Protein AF-A0A2G0Y6Q6-F1 (afdb_monomer_lite)

pLDDT: mean 84.58, std 14.94, range [37.41, 96.31]

Radius of gyration: 18.2 Å; chains: 1; bounding box: 34×41×65 Å

Sequence (118 aa):
MLNQQGYHRIAPVACFNELLAMVESAVEPFDLLVINRALAAGTTLNLDDFFRHCPVIRHTLVYETPPIDEQVLIVTPGSKVIKNLSRPPDRQAIKTLMQMIDPQKGKPARRPLLLGMR

Structure (mmCIF, N/CA/C/O backbone):
data_AF-A0A2G0Y6Q6-F1
#
_entry.id   AF-A0A2G0Y6Q6-F1
#
loop_
_atom_site.group_PDB
_atom_site.id
_atom_site.type_symbol
_atom_site.label_atom_id
_atom_site.label_alt_id
_atom_site.label_comp_id
_atom_site.label_asym_id
_atom_site.label_entity_id
_atom_site.label_seq_id
_atom_site.pdbx_PDB_ins_code
_atom_site.Cartn_x
_atom_site.Cartn_y
_atom_site.Cartn_z
_atom_site.occupancy
_atom_site.B_iso_or_equiv
_atom_site.auth_seq_id
_atom_site.auth_comp_id
_atom_site.auth_asym_id
_atom_site.auth_atom_id
_atom_site.pdbx_PDB_model_num
ATOM 1 N N . MET A 1 1 ? 2.252 -10.526 7.378 1.00 88.31 1 MET A N 1
ATOM 2 C CA . MET A 1 1 ? 2.916 -9.280 7.824 1.00 88.31 1 MET A CA 1
ATOM 3 C C . MET A 1 1 ? 1.914 -8.191 8.204 1.00 88.31 1 MET A C 1
ATOM 5 O O . MET A 1 1 ? 1.904 -7.813 9.365 1.00 88.31 1 MET A O 1
ATOM 9 N N . LEU A 1 2 ? 1.050 -7.733 7.288 1.00 91.56 2 LEU A N 1
ATOM 10 C CA . LEU A 1 2 ? 0.059 -6.670 7.546 1.00 91.56 2 LEU A CA 1
ATOM 11 C C . LEU A 1 2 ? -0.888 -6.974 8.727 1.00 91.56 2 LEU A C 1
ATOM 13 O O . LEU A 1 2 ? -0.980 -6.163 9.642 1.00 91.56 2 LEU A O 1
ATOM 17 N N . ASN A 1 3 ? -1.469 -8.181 8.794 1.00 92.12 3 ASN A N 1
ATOM 18 C CA . ASN A 1 3 ? -2.319 -8.598 9.927 1.00 92.12 3 ASN A CA 1
ATOM 19 C C . ASN A 1 3 ? -1.618 -8.507 11.2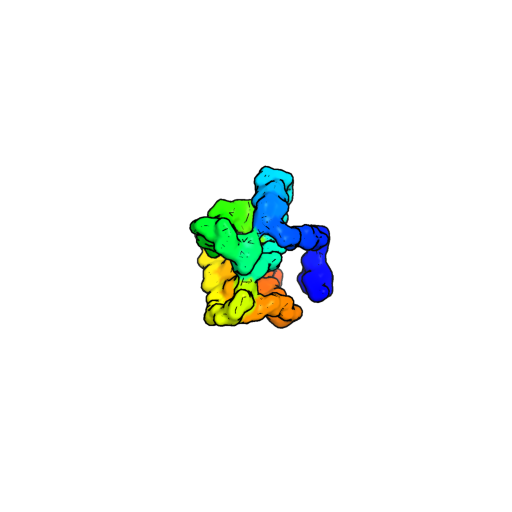91 1.00 92.12 3 ASN A C 1
ATOM 21 O O . ASN A 1 3 ? -2.232 -8.169 12.294 1.00 92.12 3 ASN A O 1
ATOM 25 N N . GLN A 1 4 ? -0.309 -8.773 11.342 1.00 90.06 4 GLN A N 1
ATOM 26 C CA . GLN A 1 4 ? 0.474 -8.682 12.582 1.00 90.06 4 GLN A CA 1
ATOM 27 C C . GLN A 1 4 ? 0.753 -7.230 12.995 1.00 90.06 4 GLN A C 1
ATOM 29 O O . GLN A 1 4 ? 1.310 -6.999 14.066 1.00 90.06 4 GLN A O 1
ATOM 34 N N . GLN A 1 5 ? 0.469 -6.269 12.113 1.00 89.06 5 GLN A N 1
ATOM 35 C CA . GLN A 1 5 ? 0.540 -4.835 12.370 1.00 89.06 5 GLN A CA 1
ATOM 36 C C . GLN A 1 5 ? -0.865 -4.228 12.573 1.00 89.06 5 GLN A C 1
ATOM 38 O O . GLN A 1 5 ? -0.994 -3.017 12.621 1.00 89.06 5 GLN A O 1
ATOM 43 N N . GLY A 1 6 ? -1.916 -5.048 12.715 1.00 89.44 6 GLY A N 1
ATOM 44 C CA . GLY A 1 6 ? -3.272 -4.577 13.030 1.00 89.44 6 GLY A CA 1
ATOM 45 C C . GLY A 1 6 ? -4.132 -4.187 11.825 1.00 89.44 6 GLY A C 1
ATOM 46 O O . GLY A 1 6 ? -5.233 -3.682 12.013 1.00 89.44 6 GLY A O 1
ATOM 47 N N . TYR A 1 7 ? -3.672 -4.435 10.594 1.00 91.25 7 TYR A N 1
ATOM 48 C CA . TYR A 1 7 ? -4.513 -4.283 9.404 1.00 91.25 7 TYR A CA 1
ATOM 49 C C . TYR A 1 7 ? -5.411 -5.508 9.213 1.00 91.25 7 TYR A C 1
ATOM 51 O O . TYR A 1 7 ? -4.954 -6.646 9.315 1.00 91.25 7 TYR A O 1
ATOM 59 N N . HIS A 1 8 ? -6.682 -5.281 8.893 1.00 92.75 8 HIS A N 1
ATOM 60 C CA . HIS A 1 8 ? -7.686 -6.323 8.673 1.00 92.75 8 HIS A CA 1
ATOM 61 C C . HIS A 1 8 ? -8.450 -6.058 7.368 1.00 92.75 8 HIS A C 1
ATOM 63 O O . HIS A 1 8 ? -8.329 -4.980 6.796 1.00 92.75 8 HIS A O 1
ATOM 69 N N . ARG A 1 9 ? -9.235 -7.040 6.892 1.00 92.75 9 ARG A N 1
ATOM 70 C CA . ARG A 1 9 ? -10.000 -6.958 5.624 1.00 92.75 9 ARG A CA 1
ATOM 71 C C . ARG A 1 9 ? -9.100 -6.662 4.411 1.00 92.75 9 ARG A C 1
ATOM 73 O O . ARG A 1 9 ? -9.404 -5.819 3.578 1.00 92.75 9 ARG A O 1
ATOM 80 N N . ILE A 1 10 ? -7.967 -7.361 4.334 1.00 94.25 10 ILE A N 1
ATOM 81 C CA . ILE A 1 10 ? -6.990 -7.190 3.255 1.00 94.25 10 ILE A CA 1
ATOM 82 C C . ILE A 1 10 ? -7.496 -7.882 1.992 1.00 94.25 10 ILE A C 1
ATOM 84 O O . ILE A 1 10 ? -7.691 -9.098 1.996 1.00 94.25 10 ILE A O 1
ATOM 88 N N . ALA A 1 11 ? -7.644 -7.114 0.916 1.00 94.38 11 ALA A N 1
ATOM 89 C CA . ALA A 1 11 ? -7.961 -7.617 -0.412 1.00 94.38 11 ALA A CA 1
ATOM 90 C C . ALA A 1 11 ? -6.714 -7.527 -1.312 1.00 94.38 11 ALA A C 1
ATOM 92 O O . ALA A 1 11 ? -6.144 -6.439 -1.438 1.00 94.38 11 ALA A O 1
ATOM 93 N N . PRO A 1 12 ? -6.245 -8.639 -1.905 1.00 94.88 12 PRO A N 1
ATOM 94 C CA . PRO A 1 12 ? -5.237 -8.578 -2.956 1.00 94.88 12 PRO A CA 1
ATOM 95 C C . PRO A 1 12 ? -5.854 -8.000 -4.234 1.00 94.88 12 PRO A C 1
ATOM 97 O O . PRO A 1 12 ? -7.016 -8.259 -4.525 1.00 94.88 12 PRO A O 1
ATOM 100 N N . VAL A 1 13 ? -5.057 -7.249 -4.995 1.00 94.69 13 VAL A N 1
ATOM 101 C CA . VAL A 1 13 ? -5.460 -6.644 -6.271 1.00 94.69 13 VAL A CA 1
ATOM 102 C C . VAL A 1 13 ? -4.400 -6.982 -7.312 1.00 94.69 13 VAL A C 1
ATOM 104 O O . VAL A 1 13 ? -3.210 -6.761 -7.070 1.00 94.69 13 VAL A O 1
ATOM 107 N N . ALA A 1 14 ? -4.811 -7.551 -8.444 1.00 91.88 14 ALA A N 1
ATOM 108 C CA . ALA A 1 14 ? -3.895 -8.086 -9.451 1.00 91.88 14 ALA A CA 1
ATOM 109 C C . ALA A 1 14 ? -3.560 -7.082 -10.562 1.00 91.88 14 ALA A C 1
ATOM 111 O O . ALA A 1 14 ? -2.503 -7.189 -11.186 1.00 91.88 14 ALA A O 1
ATOM 112 N N . CYS A 1 15 ? -4.437 -6.110 -10.825 1.00 92.38 15 CYS A N 1
ATOM 113 C CA . CYS A 1 15 ? -4.237 -5.130 -11.890 1.00 92.38 15 CYS A CA 1
ATOM 114 C C . CYS A 1 15 ? -4.789 -3.746 -11.535 1.00 92.38 15 CYS A C 1
ATOM 116 O O . CYS A 1 15 ? -5.590 -3.575 -10.616 1.00 92.38 15 CYS A O 1
ATOM 118 N N . PHE A 1 16 ? -4.358 -2.732 -12.287 1.00 92.94 16 PHE A N 1
ATOM 119 C CA . PHE A 1 16 ? -4.768 -1.356 -12.026 1.00 92.94 16 PHE A CA 1
ATOM 120 C C . PHE A 1 16 ? -6.267 -1.123 -12.268 1.00 92.94 16 PHE A C 1
ATOM 122 O O . PHE A 1 16 ? -6.900 -0.413 -11.497 1.00 92.94 16 PHE A O 1
ATOM 129 N N . ASN A 1 17 ? -6.869 -1.775 -13.268 1.00 93.81 17 ASN A N 1
ATOM 130 C CA . ASN A 1 17 ? -8.314 -1.683 -13.512 1.00 93.81 17 ASN A CA 1
ATOM 131 C C . ASN A 1 17 ? -9.150 -2.213 -12.339 1.00 93.81 17 ASN A C 1
ATOM 133 O O . ASN A 1 17 ? -10.179 -1.629 -12.014 1.00 93.81 17 ASN A O 1
ATOM 137 N N . GLU A 1 18 ? -8.708 -3.291 -11.691 1.00 95.19 18 GLU A N 1
ATOM 138 C CA . GLU A 1 18 ? -9.375 -3.827 -10.501 1.00 95.19 18 GLU A CA 1
ATOM 139 C C . GLU A 1 18 ? -9.288 -2.833 -9.333 1.00 95.19 18 GLU A C 1
ATOM 141 O O . GLU A 1 18 ? -10.293 -2.574 -8.673 1.00 95.19 18 GLU A O 1
ATOM 146 N N . LEU A 1 19 ? -8.129 -2.190 -9.138 1.00 94.81 19 LEU A N 1
ATOM 147 C CA . LEU A 1 19 ? -7.982 -1.113 -8.154 1.00 94.81 19 LEU A CA 1
ATOM 148 C C . LEU A 1 19 ? -8.952 0.044 -8.430 1.00 94.81 19 LEU A C 1
ATOM 150 O O . LEU A 1 19 ? -9.592 0.531 -7.499 1.00 94.81 19 LEU A O 1
ATOM 154 N N . LEU A 1 20 ? -9.067 0.479 -9.689 1.00 94.12 20 LEU A N 1
ATOM 155 C CA . LEU A 1 20 ? -9.989 1.551 -10.071 1.00 94.12 20 LEU A CA 1
ATOM 156 C C . LEU A 1 20 ? -11.440 1.172 -9.760 1.00 94.12 20 LEU A C 1
ATOM 158 O O . LEU A 1 20 ? -12.128 1.939 -9.093 1.00 94.12 20 LEU A O 1
ATOM 162 N N . ALA A 1 21 ? -11.868 -0.037 -10.132 1.00 95.06 21 ALA A N 1
ATOM 163 C CA . ALA A 1 21 ? -13.218 -0.517 -9.844 1.00 95.06 21 ALA A CA 1
ATOM 164 C C . ALA A 1 21 ? -13.520 -0.553 -8.331 1.00 95.06 21 ALA A C 1
ATOM 166 O O . ALA A 1 21 ? -14.617 -0.184 -7.902 1.00 95.06 21 ALA A O 1
ATOM 167 N N . MET A 1 22 ? -12.542 -0.954 -7.507 1.00 95.06 22 MET A N 1
ATOM 168 C CA . MET A 1 22 ? -12.669 -0.939 -6.045 1.00 95.06 22 MET A CA 1
ATOM 169 C C . MET A 1 22 ? -12.768 0.478 -5.475 1.00 95.06 22 MET A C 1
ATOM 171 O O . MET A 1 22 ? -13.549 0.704 -4.554 1.00 95.06 22 MET A O 1
ATOM 175 N N . VAL A 1 23 ? -11.989 1.423 -6.007 1.00 93.69 23 VAL A N 1
ATOM 176 C CA . VAL A 1 23 ? -12.015 2.840 -5.609 1.00 93.69 23 VAL A CA 1
ATOM 177 C C . VAL A 1 23 ? -13.350 3.489 -5.974 1.00 93.69 23 VAL A C 1
ATOM 179 O O . VAL A 1 23 ? -13.929 4.188 -5.147 1.00 93.69 23 VAL A O 1
ATOM 182 N N . GLU A 1 24 ? -13.861 3.228 -7.177 1.00 94.06 24 GLU A N 1
ATOM 183 C CA . GLU A 1 24 ? -15.147 3.751 -7.659 1.00 94.06 24 GLU A CA 1
ATOM 184 C C . GLU A 1 24 ? -16.338 3.195 -6.870 1.00 94.06 24 GLU A C 1
ATOM 186 O O . GLU A 1 24 ? -17.322 3.899 -6.649 1.00 94.06 24 GLU A O 1
ATOM 191 N N . SER A 1 25 ? -16.235 1.947 -6.406 1.00 93.44 25 SER A N 1
ATOM 192 C CA . SER A 1 25 ? -17.298 1.259 -5.662 1.00 93.44 25 SER A CA 1
ATOM 193 C C . SER A 1 25 ? -17.135 1.343 -4.136 1.00 93.44 25 SER A C 1
ATOM 195 O O . SER A 1 25 ? -17.856 0.666 -3.399 1.00 93.44 25 SER A O 1
ATOM 197 N N . ALA A 1 26 ? -16.172 2.123 -3.634 1.00 93.12 26 ALA A N 1
ATOM 198 C CA . ALA A 1 26 ? -15.832 2.160 -2.216 1.00 93.12 26 ALA A CA 1
ATOM 199 C C . ALA A 1 26 ? -16.930 2.834 -1.375 1.00 93.12 26 ALA A C 1
ATOM 201 O O . ALA A 1 26 ? -17.204 4.024 -1.515 1.00 93.12 26 ALA A O 1
ATOM 202 N N . VAL A 1 27 ? -17.516 2.079 -0.442 1.00 90.88 27 VAL A N 1
ATOM 203 C CA . VAL A 1 27 ? -18.463 2.610 0.560 1.00 90.88 27 VAL A CA 1
ATOM 204 C C . VAL A 1 27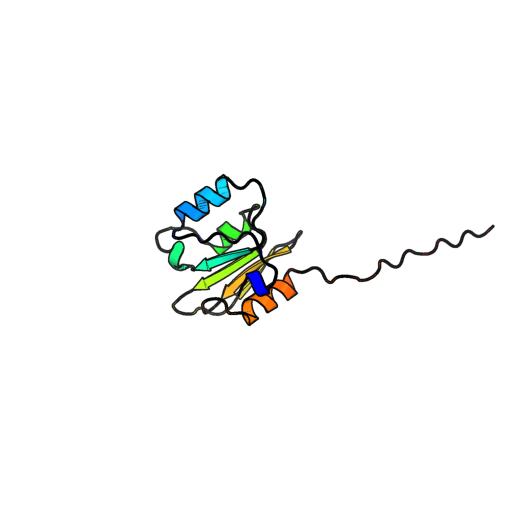 ? -17.729 3.131 1.800 1.00 90.88 27 VAL A C 1
ATOM 206 O O . VAL A 1 27 ? -18.144 4.112 2.413 1.00 90.88 27 VAL A O 1
ATOM 209 N N . GLU A 1 28 ? -16.612 2.495 2.155 1.00 91.62 28 GLU A N 1
ATOM 210 C CA . GLU A 1 28 ? -15.716 2.902 3.238 1.00 91.62 28 GLU A CA 1
ATOM 211 C C . GLU A 1 28 ? -14.317 3.173 2.666 1.00 91.62 28 GLU A C 1
ATOM 213 O O . GLU A 1 28 ? -13.895 2.478 1.738 1.00 91.62 28 GLU A O 1
ATOM 218 N N . PRO A 1 29 ? -13.572 4.157 3.198 1.00 92.38 29 PRO A N 1
ATOM 219 C CA . PRO A 1 29 ? -12.219 4.425 2.738 1.00 92.38 29 PRO A CA 1
ATOM 220 C C . PRO A 1 29 ? -11.255 3.299 3.131 1.00 92.38 29 PRO A C 1
ATOM 222 O O . PRO A 1 29 ? -11.314 2.755 4.233 1.00 92.38 29 PRO A O 1
ATOM 225 N N . PHE A 1 30 ? -10.301 3.017 2.253 1.00 94.44 30 PHE A N 1
ATOM 226 C CA . PHE A 1 30 ? -9.177 2.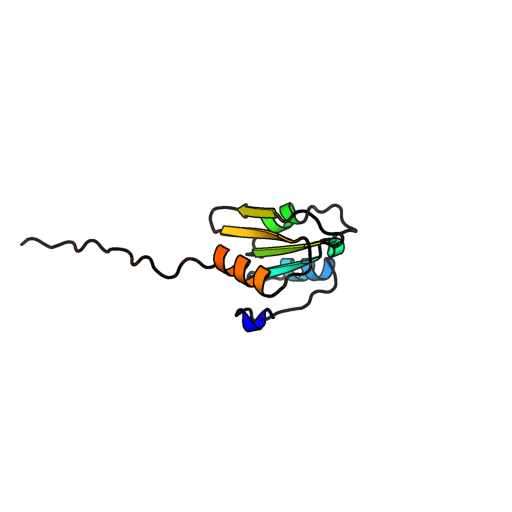131 2.509 1.00 94.44 30 PHE A CA 1
ATOM 227 C C . PHE A 1 30 ? -8.149 2.819 3.410 1.00 94.44 30 PHE A C 1
ATOM 229 O O . PHE A 1 30 ? -7.642 3.899 3.093 1.00 94.44 30 PHE A O 1
ATOM 236 N N . ASP A 1 31 ? -7.793 2.166 4.515 1.00 93.12 31 ASP A N 1
ATOM 237 C CA . ASP A 1 31 ? -6.783 2.678 5.445 1.00 93.12 31 ASP A CA 1
ATOM 238 C C . ASP A 1 31 ? -5.380 2.695 4.837 1.00 93.12 31 ASP A C 1
ATOM 240 O O . ASP A 1 31 ? -4.624 3.648 5.021 1.00 93.12 31 ASP A O 1
ATOM 244 N N . LEU A 1 32 ? -5.027 1.645 4.096 1.00 94.69 32 LEU A N 1
ATOM 245 C CA . LEU A 1 32 ? -3.704 1.489 3.511 1.00 94.69 32 LEU A CA 1
ATOM 246 C C . LEU A 1 32 ? -3.790 0.808 2.148 1.00 94.69 32 LEU A C 1
ATOM 248 O O . LEU A 1 32 ? -4.231 -0.336 2.050 1.00 94.69 32 LEU A O 1
ATOM 252 N N . LEU A 1 33 ? -3.276 1.485 1.124 1.00 96.31 33 LEU A N 1
ATOM 253 C CA . LEU A 1 33 ? -2.939 0.869 -0.153 1.00 96.31 33 LEU A CA 1
ATOM 254 C C . LEU A 1 33 ? -1.440 0.557 -0.203 1.00 96.31 33 LEU A C 1
ATOM 256 O O . LEU A 1 33 ? -0.607 1.421 0.071 1.00 96.31 33 LEU A O 1
ATOM 260 N N . VAL A 1 34 ? -1.095 -0.666 -0.596 1.00 96.19 34 VAL A N 1
ATOM 261 C CA . VAL A 1 34 ? 0.277 -1.071 -0.917 1.00 96.19 34 VAL A CA 1
ATOM 262 C C . VAL A 1 34 ? 0.320 -1.432 -2.393 1.00 96.19 34 VAL A C 1
ATOM 264 O O . VAL A 1 34 ? -0.392 -2.341 -2.811 1.00 96.19 34 VAL A O 1
ATOM 267 N N . ILE A 1 35 ? 1.130 -0.731 -3.183 1.00 95.69 35 ILE A N 1
ATOM 268 C CA . ILE A 1 35 ? 1.110 -0.863 -4.643 1.00 95.69 35 ILE A CA 1
ATOM 269 C C . ILE A 1 35 ? 2.515 -0.837 -5.243 1.00 95.69 35 ILE A C 1
ATOM 271 O O . ILE A 1 35 ? 3.348 -0.012 -4.869 1.00 95.69 35 ILE A O 1
ATOM 275 N N . ASN A 1 36 ? 2.759 -1.728 -6.207 1.00 94.31 36 ASN A N 1
ATOM 276 C CA . ASN A 1 36 ? 3.918 -1.629 -7.087 1.00 94.31 36 ASN A CA 1
ATOM 277 C C . ASN A 1 36 ? 3.652 -0.558 -8.151 1.00 94.31 36 ASN A C 1
ATOM 279 O O . ASN A 1 36 ? 2.652 -0.660 -8.864 1.00 94.31 36 ASN A O 1
ATOM 283 N N . ARG A 1 37 ? 4.550 0.411 -8.331 1.00 92.50 37 ARG A N 1
ATOM 284 C CA . ARG A 1 37 ? 4.438 1.429 -9.386 1.00 92.50 37 ARG A CA 1
ATOM 285 C C . ARG A 1 37 ? 4.293 0.816 -10.784 1.00 92.50 37 ARG A C 1
ATOM 287 O O . ARG A 1 37 ? 3.545 1.348 -11.602 1.00 92.50 37 ARG A O 1
ATOM 294 N N . ALA A 1 38 ? 4.890 -0.355 -11.017 1.00 91.69 38 ALA A N 1
ATOM 295 C CA . ALA A 1 38 ? 4.758 -1.098 -12.268 1.00 91.69 38 ALA A CA 1
ATOM 296 C C . ALA A 1 38 ? 3.305 -1.479 -12.617 1.00 91.69 38 ALA A C 1
ATOM 298 O O . ALA A 1 38 ? 2.996 -1.659 -13.793 1.00 91.69 38 ALA A O 1
ATOM 299 N N . LEU A 1 39 ? 2.394 -1.548 -11.634 1.00 92.00 39 LEU A N 1
ATOM 300 C CA . LEU A 1 39 ? 0.974 -1.834 -11.875 1.00 92.00 39 LEU A CA 1
ATOM 301 C C . LEU A 1 39 ? 0.325 -0.781 -12.792 1.00 92.00 39 LEU A C 1
ATOM 303 O O . LEU A 1 39 ? -0.608 -1.101 -13.520 1.00 92.00 39 LEU A O 1
ATOM 307 N N . ALA A 1 40 ? 0.841 0.454 -12.780 1.00 90.75 40 ALA A N 1
ATOM 308 C CA . ALA A 1 40 ? 0.365 1.565 -13.601 1.00 90.75 40 ALA A CA 1
ATOM 309 C C . ALA A 1 40 ? 1.294 1.900 -14.785 1.00 90.75 40 ALA A C 1
ATOM 311 O O . ALA A 1 40 ? 1.049 2.887 -15.476 1.00 90.75 40 ALA A O 1
ATOM 312 N N . ALA A 1 41 ? 2.330 1.095 -15.063 1.00 86.94 41 ALA A N 1
ATOM 313 C CA . ALA A 1 41 ? 3.336 1.395 -16.093 1.00 86.94 41 ALA A CA 1
ATOM 314 C C . ALA A 1 41 ? 2.767 1.512 -17.522 1.00 86.94 41 ALA A C 1
ATOM 316 O O . ALA A 1 41 ? 3.356 2.179 -18.365 1.00 86.94 41 ALA A O 1
ATOM 317 N N . GLY A 1 42 ? 1.616 0.889 -17.797 1.00 84.31 42 GLY A N 1
ATOM 318 C CA . GLY A 1 42 ? 0.900 1.014 -19.074 1.00 84.31 42 GLY A CA 1
ATOM 319 C C . GLY A 1 42 ? -0.021 2.236 -19.173 1.00 84.31 42 GLY A C 1
ATOM 320 O O . GLY A 1 42 ? -0.770 2.353 -20.138 1.00 84.31 42 GLY A O 1
ATOM 321 N N . THR A 1 43 ? -0.016 3.119 -18.173 1.00 85.69 43 THR A N 1
ATOM 322 C CA . THR A 1 43 ? -0.899 4.288 -18.095 1.00 85.69 43 THR A CA 1
ATOM 323 C C . THR A 1 43 ? -0.086 5.580 -18.125 1.00 85.69 43 THR A C 1
ATOM 325 O O . THR A 1 43 ? 1.073 5.608 -17.723 1.00 85.69 43 THR A O 1
ATOM 328 N N . THR A 1 44 ? -0.701 6.684 -18.544 1.00 87.19 44 THR A N 1
ATOM 329 C CA . THR A 1 44 ? -0.099 8.027 -18.451 1.00 87.19 44 THR A CA 1
ATOM 330 C C . THR A 1 44 ? -0.260 8.650 -17.057 1.00 87.19 44 THR A C 1
ATOM 332 O O . THR A 1 44 ? -0.078 9.855 -16.890 1.00 87.19 44 THR A O 1
ATOM 335 N N . LEU A 1 45 ? -0.674 7.861 -16.061 1.00 88.56 45 LEU A N 1
ATOM 336 C CA . LEU A 1 45 ? -1.073 8.349 -14.750 1.00 88.56 45 LEU A CA 1
ATOM 337 C C . LEU A 1 45 ? 0.141 8.565 -13.842 1.00 88.56 45 LEU A C 1
ATOM 339 O O . LEU A 1 45 ? 0.944 7.659 -13.620 1.00 88.56 45 LEU A O 1
ATOM 343 N N . ASN A 1 46 ? 0.225 9.744 -13.227 1.00 89.56 46 ASN A N 1
ATOM 344 C CA . ASN A 1 46 ? 1.124 9.952 -12.099 1.00 89.56 46 ASN A CA 1
ATOM 345 C C . ASN A 1 46 ? 0.459 9.415 -10.821 1.00 89.56 46 ASN A C 1
ATOM 347 O O . ASN A 1 46 ? -0.514 9.989 -10.336 1.00 89.56 46 ASN A O 1
ATOM 351 N N . LEU A 1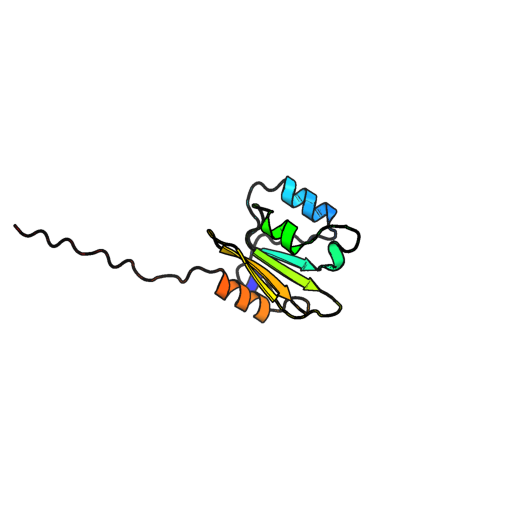 47 ? 0.981 8.312 -10.278 1.00 90.06 47 LEU A N 1
ATOM 352 C CA . LEU A 1 47 ? 0.400 7.664 -9.099 1.00 90.06 47 LEU A CA 1
ATOM 353 C C . LEU A 1 47 ? 0.388 8.553 -7.851 1.00 90.06 47 LEU A C 1
ATOM 355 O O . LEU A 1 47 ? -0.597 8.531 -7.117 1.00 90.06 47 LEU A O 1
ATOM 359 N N . ASP A 1 48 ? 1.435 9.342 -7.596 1.00 90.12 48 ASP A N 1
ATOM 360 C CA . ASP A 1 48 ? 1.472 10.208 -6.410 1.00 90.12 48 ASP A CA 1
ATOM 361 C C . ASP A 1 48 ? 0.392 11.288 -6.491 1.00 90.12 48 ASP A C 1
ATOM 363 O O . ASP A 1 48 ? -0.267 11.586 -5.493 1.00 90.12 48 ASP A O 1
ATOM 367 N N . ASP A 1 49 ? 0.180 11.846 -7.685 1.00 91.06 49 ASP A N 1
ATOM 368 C CA . ASP A 1 49 ? -0.872 12.830 -7.927 1.00 91.06 49 ASP A CA 1
ATOM 369 C C . ASP A 1 49 ? -2.273 12.206 -7.854 1.00 91.06 49 ASP A C 1
ATOM 371 O O . ASP A 1 49 ? -3.163 12.738 -7.187 1.00 91.06 49 ASP A O 1
ATOM 375 N N . PHE A 1 50 ? -2.455 11.022 -8.440 1.00 92.00 50 PHE A N 1
ATOM 376 C CA . PHE A 1 50 ? -3.705 10.272 -8.342 1.00 92.00 50 PHE A CA 1
ATOM 377 C C . PHE A 1 50 ? -4.071 9.970 -6.884 1.00 92.00 50 PHE A C 1
ATOM 379 O O . PHE A 1 50 ? -5.170 10.291 -6.427 1.00 92.00 50 PHE A O 1
ATOM 386 N N . PHE A 1 51 ? -3.143 9.397 -6.112 1.00 92.38 51 PHE A N 1
ATOM 387 C CA . PHE A 1 51 ? -3.403 9.056 -4.715 1.00 92.38 51 PHE A CA 1
ATOM 388 C C . PHE A 1 51 ? -3.548 10.285 -3.833 1.00 92.38 51 PHE A C 1
ATOM 390 O O . PHE A 1 51 ? -4.328 10.233 -2.883 1.00 92.38 51 PHE A O 1
ATOM 397 N N . ARG A 1 52 ? -2.875 11.400 -4.141 1.00 91.06 52 ARG A N 1
ATOM 398 C CA . ARG A 1 52 ? -3.094 12.680 -3.453 1.00 91.06 52 ARG A CA 1
ATOM 399 C C . ARG A 1 52 ? -4.566 13.086 -3.538 1.00 91.06 52 ARG A C 1
ATOM 401 O O . ARG A 1 52 ? -5.156 13.401 -2.503 1.00 91.06 52 ARG A O 1
ATOM 408 N N . HIS A 1 53 ? -5.165 12.980 -4.721 1.00 90.75 53 HIS A N 1
ATOM 409 C CA . HIS A 1 53 ? -6.537 13.414 -4.991 1.00 90.75 53 HIS A CA 1
ATOM 410 C C . HIS A 1 53 ? -7.613 12.339 -4.778 1.00 90.75 53 HIS A C 1
ATOM 412 O O . HIS A 1 53 ? -8.793 12.659 -4.849 1.00 90.75 53 HIS A O 1
ATOM 418 N N . CYS A 1 54 ? -7.248 11.091 -4.470 1.00 91.88 54 CYS A N 1
ATOM 419 C CA . CYS A 1 54 ? -8.205 10.007 -4.231 1.00 91.88 54 CYS A CA 1
ATOM 420 C C . CYS A 1 54 ? -8.705 9.989 -2.765 1.00 91.88 54 CYS A C 1
ATOM 422 O O . CYS A 1 54 ? -7.979 9.515 -1.886 1.00 91.88 54 CYS A O 1
ATOM 424 N N . PRO A 1 55 ? -9.916 10.489 -2.438 1.00 89.38 55 PRO A N 1
ATOM 425 C CA . PRO A 1 55 ? -10.350 10.674 -1.046 1.00 89.38 55 PRO A CA 1
ATOM 426 C C . PRO A 1 55 ? -10.607 9.357 -0.304 1.00 89.38 55 PRO A C 1
ATOM 428 O O . PRO A 1 55 ? -10.513 9.313 0.921 1.00 89.38 55 PRO A O 1
ATOM 431 N N . VAL A 1 56 ? -10.901 8.281 -1.037 1.00 93.44 56 VAL A N 1
ATOM 432 C CA . VAL A 1 56 ? -11.209 6.965 -0.462 1.00 93.44 56 VAL A CA 1
ATOM 433 C C . VAL A 1 56 ? -9.961 6.172 -0.071 1.00 93.44 56 VAL A C 1
ATOM 435 O O . VAL A 1 56 ? -10.093 5.104 0.507 1.00 93.44 56 VAL A O 1
ATOM 438 N N . ILE A 1 57 ? -8.750 6.666 -0.342 1.00 94.62 57 ILE A N 1
ATOM 439 C CA . ILE A 1 57 ? -7.496 6.052 0.121 1.00 94.62 57 ILE A CA 1
ATOM 440 C C . ILE A 1 57 ? -6.862 6.987 1.148 1.00 94.62 57 ILE A C 1
ATOM 442 O O . ILE A 1 57 ? -6.534 8.129 0.821 1.00 94.62 57 ILE A O 1
ATOM 446 N N . ARG A 1 58 ? -6.669 6.512 2.385 1.00 93.62 58 ARG A N 1
ATOM 447 C CA . ARG A 1 58 ? -6.103 7.313 3.486 1.00 93.62 58 ARG A CA 1
ATOM 448 C C . ARG A 1 58 ? -4.583 7.409 3.421 1.00 93.62 58 ARG A C 1
ATOM 450 O O . ARG A 1 58 ? -4.046 8.510 3.515 1.00 93.62 58 ARG A O 1
ATOM 457 N N . HIS A 1 59 ? -3.896 6.286 3.222 1.00 94.62 59 HIS A N 1
ATOM 458 C CA . HIS A 1 59 ? -2.434 6.229 3.144 1.00 94.62 59 HIS A CA 1
ATOM 459 C C . HIS A 1 59 ? -1.966 5.273 2.049 1.00 94.62 59 HIS A C 1
ATOM 461 O O . HIS A 1 59 ? -2.675 4.336 1.668 1.00 94.62 59 HIS A O 1
ATOM 467 N N . THR A 1 60 ? -0.753 5.494 1.544 1.00 95.50 60 THR A N 1
ATOM 468 C CA . THR A 1 60 ? -0.204 4.702 0.442 1.00 95.50 60 THR A CA 1
ATOM 469 C C . THR A 1 60 ? 1.277 4.397 0.645 1.00 95.50 60 THR A C 1
ATOM 471 O O . THR A 1 60 ? 2.078 5.296 0.904 1.00 95.50 60 THR A O 1
ATOM 474 N N . LEU A 1 61 ? 1.639 3.123 0.488 1.00 95.88 61 LEU A N 1
ATOM 475 C CA . LEU A 1 61 ? 3.008 2.676 0.242 1.00 95.88 61 LEU A CA 1
ATOM 476 C C . LEU A 1 61 ? 3.138 2.331 -1.235 1.00 95.88 61 LEU A C 1
ATOM 478 O O . LEU A 1 61 ? 2.567 1.343 -1.699 1.00 95.88 61 LEU A O 1
ATOM 482 N N . VAL A 1 62 ? 3.898 3.139 -1.958 1.00 95.12 62 VAL A N 1
ATOM 483 C CA . VAL A 1 62 ? 4.260 2.870 -3.346 1.00 95.12 62 VAL A CA 1
ATOM 484 C C . VAL A 1 62 ? 5.654 2.266 -3.330 1.00 95.12 62 VAL A C 1
ATOM 486 O O . VAL A 1 62 ? 6.559 2.847 -2.744 1.00 95.12 62 VAL A O 1
ATOM 489 N N . TYR A 1 63 ? 5.848 1.100 -3.927 1.00 94.88 63 TYR A N 1
ATOM 490 C CA . TYR A 1 63 ? 7.183 0.536 -4.115 1.00 94.88 63 TYR A CA 1
ATOM 491 C C . TYR A 1 63 ? 7.477 0.353 -5.593 1.00 94.88 63 TYR A C 1
ATOM 493 O O . TYR A 1 63 ? 6.561 0.197 -6.397 1.00 94.88 63 TYR A O 1
ATOM 501 N N . GLU A 1 64 ? 8.750 0.363 -5.955 1.00 89.62 64 GLU A N 1
ATOM 502 C CA . GLU A 1 64 ? 9.171 0.194 -7.341 1.00 89.62 64 GLU A CA 1
ATOM 503 C C . GLU A 1 64 ? 10.275 -0.855 -7.466 1.00 89.62 64 GLU A C 1
ATOM 505 O O . GLU A 1 64 ? 10.947 -1.227 -6.501 1.00 89.62 64 GLU A O 1
ATOM 510 N N . THR A 1 65 ? 10.411 -1.406 -8.665 1.00 80.81 65 THR A N 1
ATOM 511 C CA . THR A 1 65 ? 11.524 -2.268 -9.057 1.00 80.81 65 THR A CA 1
ATOM 512 C C . THR A 1 65 ? 11.798 -1.982 -10.536 1.00 80.81 65 THR A C 1
ATOM 514 O O . THR A 1 65 ? 10.918 -2.273 -11.348 1.00 80.81 65 THR A O 1
ATOM 517 N N . PRO A 1 66 ? 12.958 -1.408 -10.916 1.00 78.19 66 PRO A N 1
ATOM 518 C CA . PRO A 1 66 ? 14.171 -1.180 -10.119 1.00 78.19 66 PRO A CA 1
ATOM 519 C C . PRO A 1 66 ? 14.017 -0.123 -9.003 1.00 78.19 66 PRO A C 1
ATOM 521 O O . PRO A 1 66 ? 13.086 0.674 -9.040 1.00 78.19 66 PRO A O 1
ATOM 524 N N . PRO A 1 67 ? 14.891 -0.147 -7.980 1.00 78.25 67 PRO A N 1
ATOM 525 C CA . PRO A 1 67 ? 14.809 0.753 -6.832 1.00 78.25 67 PRO A CA 1
ATOM 526 C C . PRO A 1 67 ? 14.941 2.227 -7.232 1.00 78.25 67 PRO A C 1
ATOM 528 O O . PRO A 1 67 ? 15.824 2.588 -8.006 1.00 78.25 67 PRO A O 1
ATOM 531 N N . ILE A 1 68 ? 14.107 3.070 -6.625 1.00 78.88 68 ILE A N 1
ATOM 532 C CA . ILE A 1 68 ? 14.227 4.535 -6.620 1.00 78.88 68 ILE A CA 1
ATOM 533 C C . ILE A 1 68 ? 14.640 5.030 -5.232 1.00 78.88 68 ILE A C 1
ATOM 535 O O . ILE A 1 68 ? 14.543 4.286 -4.252 1.00 78.88 68 ILE A O 1
ATOM 539 N N . ASP A 1 69 ? 15.039 6.297 -5.127 1.00 84.31 69 ASP A N 1
ATOM 540 C CA . ASP A 1 69 ? 15.247 6.934 -3.827 1.00 84.31 69 ASP A CA 1
ATOM 541 C C . ASP A 1 69 ? 13.937 6.989 -3.032 1.00 84.31 69 ASP A C 1
ATOM 543 O O . ASP A 1 69 ? 12.883 7.379 -3.544 1.00 84.31 69 ASP A O 1
ATOM 547 N N . GLU A 1 70 ? 14.003 6.596 -1.759 1.00 85.81 70 GLU A N 1
ATOM 548 C CA . GLU A 1 70 ? 12.841 6.604 -0.871 1.00 85.81 70 GLU A CA 1
ATOM 549 C C . GLU A 1 70 ? 12.416 8.038 -0.557 1.00 85.81 70 GLU A C 1
ATOM 551 O O . GLU A 1 70 ? 13.223 8.877 -0.158 1.00 85.81 70 GLU A O 1
ATOM 556 N N . GLN A 1 71 ? 11.123 8.318 -0.709 1.00 86.94 71 GLN A N 1
ATOM 557 C CA . GLN A 1 71 ? 10.567 9.658 -0.538 1.00 86.94 71 GLN A CA 1
ATOM 558 C C . GLN A 1 71 ? 9.260 9.589 0.241 1.00 86.94 71 GLN A C 1
ATOM 560 O O . GLN A 1 71 ? 8.499 8.627 0.131 1.00 86.94 71 GLN A O 1
ATOM 565 N N . VAL A 1 72 ? 8.978 10.625 1.029 1.00 86.44 72 VAL A N 1
ATOM 566 C CA . VAL A 1 72 ? 7.726 10.744 1.781 1.00 86.44 72 VAL A CA 1
ATOM 567 C C . VAL A 1 72 ? 7.064 12.063 1.433 1.00 86.44 72 VAL A C 1
ATOM 569 O O . VAL A 1 72 ? 7.666 13.127 1.562 1.00 86.44 72 VAL A O 1
ATOM 572 N N . LEU A 1 73 ? 5.799 11.979 1.040 1.00 85.19 73 LEU A N 1
ATOM 573 C CA . LEU A 1 73 ? 4.933 13.113 0.785 1.00 85.19 73 LEU A CA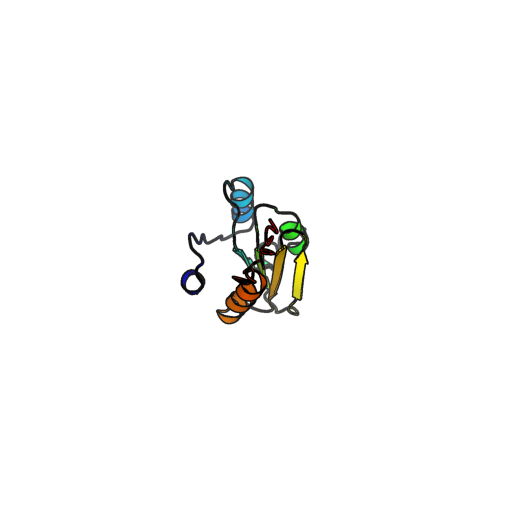 1
ATOM 574 C C . LEU A 1 73 ? 3.795 13.128 1.815 1.00 85.19 73 LEU A C 1
ATOM 576 O O . LEU A 1 73 ? 3.025 12.171 1.929 1.00 85.19 73 LEU A O 1
ATOM 580 N N . ILE A 1 74 ? 3.684 14.235 2.551 1.00 80.31 74 ILE A N 1
ATOM 581 C CA . ILE A 1 74 ? 2.632 14.482 3.547 1.00 80.31 74 ILE A CA 1
ATOM 582 C C . ILE A 1 74 ? 1.696 15.567 3.007 1.00 80.31 74 ILE A C 1
ATOM 584 O O . ILE A 1 74 ? 2.159 16.612 2.550 1.00 80.31 74 ILE A O 1
ATOM 588 N N . VAL A 1 75 ? 0.383 15.326 3.065 1.00 78.94 75 VAL A N 1
ATOM 589 C CA . VAL A 1 75 ? -0.651 16.243 2.553 1.00 78.94 75 VAL A CA 1
ATOM 590 C C . VAL A 1 75 ? -1.577 16.658 3.706 1.00 78.94 75 VAL A C 1
ATOM 592 O O . VAL A 1 75 ? -2.144 15.793 4.377 1.00 78.94 75 VAL A O 1
ATOM 595 N N . THR A 1 76 ? -1.746 17.960 3.967 1.00 63.59 76 THR A N 1
ATOM 596 C CA . THR A 1 76 ? -2.613 18.482 5.049 1.00 63.59 76 THR A CA 1
ATOM 597 C C . THR A 1 76 ? -3.820 19.283 4.540 1.00 63.59 76 THR A C 1
ATOM 599 O O . THR A 1 76 ? -3.731 19.854 3.453 1.00 63.59 76 THR A O 1
ATOM 602 N N . PRO A 1 77 ? -4.919 19.386 5.337 1.00 47.75 77 PRO A N 1
ATOM 603 C CA . PRO A 1 77 ? -5.047 18.952 6.745 1.00 47.75 77 PRO A CA 1
ATOM 604 C C . PRO A 1 77 ? -6.063 17.812 6.994 1.00 47.75 77 PRO A C 1
ATOM 606 O O . PRO A 1 77 ? -7.238 17.926 6.665 1.00 47.75 77 PRO A O 1
ATOM 609 N N . GLY A 1 78 ? -5.585 16.724 7.622 1.00 60.97 78 GLY A N 1
ATOM 610 C CA . GLY A 1 78 ? -6.268 15.430 7.844 1.00 60.97 78 GLY A CA 1
ATOM 611 C C . GLY A 1 78 ? -5.320 14.220 7.690 1.00 60.97 78 GLY A C 1
ATOM 612 O O . GLY A 1 78 ? -5.615 13.126 8.156 1.00 60.97 78 GLY A O 1
ATOM 613 N N . SER A 1 79 ? -4.140 14.498 7.117 1.00 74.25 79 SER A N 1
ATOM 614 C CA . SER A 1 79 ? -2.863 13.772 7.193 1.00 74.25 79 SER A CA 1
ATOM 615 C C . SER A 1 79 ? -2.758 12.462 6.415 1.00 74.25 79 SER A C 1
ATOM 617 O O . SER A 1 79 ? -2.280 11.454 6.929 1.00 74.25 79 SER A O 1
ATOM 619 N N . LYS A 1 80 ? -3.103 12.516 5.122 1.00 89.00 80 LYS A N 1
ATOM 620 C CA . LYS A 1 80 ? -2.717 11.496 4.136 1.00 89.00 80 LYS A CA 1
ATOM 621 C C . LYS A 1 80 ? -1.192 11.435 3.997 1.00 89.00 80 LYS A C 1
ATOM 623 O O . LYS A 1 80 ? -0.528 12.469 3.898 1.00 89.00 80 LYS A O 1
ATOM 628 N N . VAL A 1 81 ? -0.656 10.215 3.940 1.00 93.00 81 VAL A N 1
ATOM 629 C CA . VAL A 1 81 ? 0.780 9.942 3.750 1.00 93.00 81 VAL A CA 1
ATOM 630 C C . VAL A 1 81 ? 0.959 9.055 2.530 1.00 93.00 81 VAL A C 1
ATOM 632 O O . VAL A 1 81 ? 0.363 7.979 2.462 1.00 93.00 81 VAL A O 1
ATOM 635 N N . ILE A 1 82 ? 1.799 9.498 1.597 1.00 94.38 82 ILE A N 1
ATOM 636 C CA . ILE A 1 82 ? 2.244 8.721 0.439 1.00 94.38 82 ILE A CA 1
ATOM 637 C C . ILE A 1 82 ? 3.747 8.514 0.604 1.00 94.38 82 ILE A C 1
ATOM 639 O O . ILE A 1 82 ? 4.513 9.479 0.628 1.00 94.38 82 ILE A O 1
ATOM 643 N N . LYS A 1 83 ? 4.178 7.264 0.769 1.00 94.31 83 LYS A N 1
ATOM 644 C CA . LYS A 1 83 ? 5.591 6.912 0.928 1.00 94.31 83 LYS A CA 1
ATOM 645 C C . LYS A 1 83 ? 6.041 6.020 -0.219 1.00 94.31 83 LYS A C 1
ATOM 647 O O . LYS A 1 83 ? 5.493 4.938 -0.412 1.00 94.31 83 LYS A O 1
ATOM 652 N N . ASN A 1 84 ? 7.061 6.482 -0.930 1.00 94.31 84 ASN A N 1
ATOM 653 C CA . ASN A 1 84 ? 7.748 5.754 -1.981 1.00 94.31 84 ASN A CA 1
ATOM 654 C C . ASN A 1 84 ? 8.899 4.934 -1.377 1.00 94.31 84 ASN A C 1
ATOM 656 O O . ASN A 1 84 ? 9.681 5.444 -0.571 1.00 94.31 84 ASN A O 1
ATOM 660 N N . LEU A 1 85 ? 8.977 3.660 -1.751 1.00 94.12 85 LEU A N 1
ATOM 661 C CA . LEU A 1 85 ? 9.944 2.680 -1.275 1.00 94.12 85 LEU A CA 1
ATOM 662 C C . LEU A 1 85 ? 10.773 2.144 -2.443 1.00 94.12 85 LEU A C 1
ATOM 664 O O . LEU A 1 85 ? 10.248 1.803 -3.502 1.00 94.12 85 LEU A O 1
ATOM 668 N N . SER A 1 86 ? 12.064 1.961 -2.189 1.00 91.69 86 SER A N 1
ATOM 669 C CA . SER A 1 86 ? 13.023 1.365 -3.126 1.00 91.69 86 SER A CA 1
ATOM 670 C C . SER A 1 86 ? 12.806 -0.140 -3.352 1.00 91.69 86 SER A C 1
ATOM 672 O O . SER A 1 86 ? 13.433 -0.747 -4.213 1.00 91.69 86 SER A O 1
ATOM 674 N N . ARG A 1 87 ? 11.964 -0.781 -2.537 1.00 91.69 87 ARG A N 1
ATOM 675 C CA . ARG A 1 87 ? 11.772 -2.234 -2.508 1.00 91.69 87 ARG A CA 1
ATOM 676 C C . ARG A 1 87 ? 10.377 -2.592 -1.992 1.00 91.69 87 ARG A C 1
ATOM 678 O O . ARG A 1 87 ? 9.757 -1.751 -1.332 1.00 91.69 87 ARG A O 1
ATOM 685 N N . PRO A 1 88 ? 9.893 -3.829 -2.220 1.00 93.44 88 PRO A N 1
ATOM 686 C CA . PRO A 1 88 ? 8.661 -4.303 -1.602 1.00 93.44 88 PRO A CA 1
ATOM 687 C C . PRO A 1 88 ? 8.678 -4.076 -0.082 1.00 93.44 88 PRO A C 1
ATOM 689 O O . PRO A 1 88 ? 9.714 -4.300 0.552 1.00 93.44 88 PRO A O 1
ATOM 692 N N . PRO A 1 89 ? 7.567 -3.623 0.520 1.00 94.31 89 PRO A N 1
ATOM 693 C CA . PRO A 1 89 ? 7.556 -3.267 1.928 1.00 94.31 89 PRO A CA 1
ATOM 694 C C . PRO A 1 89 ? 7.819 -4.484 2.809 1.00 94.31 89 PRO A C 1
ATOM 696 O O . PRO A 1 89 ? 7.192 -5.533 2.660 1.00 94.31 89 PRO A O 1
ATOM 699 N N . ASP A 1 90 ? 8.705 -4.299 3.779 1.00 92.44 90 ASP A N 1
ATOM 700 C CA . ASP A 1 90 ? 8.922 -5.234 4.871 1.00 92.44 90 ASP A CA 1
ATOM 701 C C . ASP A 1 90 ? 8.170 -4.787 6.138 1.00 92.44 90 ASP A C 1
ATOM 703 O O . ASP A 1 90 ? 7.400 -3.815 6.163 1.00 92.44 90 ASP A O 1
ATOM 707 N N . ARG A 1 91 ? 8.382 -5.525 7.231 1.00 92.50 91 ARG A N 1
ATOM 708 C CA . ARG A 1 91 ? 7.699 -5.256 8.499 1.00 92.50 91 ARG A CA 1
ATOM 709 C C . ARG A 1 91 ? 8.110 -3.904 9.073 1.00 92.50 91 ARG A C 1
ATOM 711 O O . ARG A 1 91 ? 7.291 -3.255 9.722 1.00 92.50 91 ARG A O 1
ATOM 718 N N . GLN A 1 92 ? 9.361 -3.502 8.870 1.00 91.44 92 GLN A N 1
ATOM 719 C CA . GLN A 1 92 ? 9.886 -2.258 9.408 1.00 91.44 92 GLN A CA 1
ATOM 720 C C . GLN A 1 92 ? 9.318 -1.060 8.646 1.00 91.44 92 GLN A C 1
ATOM 722 O O . GLN A 1 92 ? 8.876 -0.106 9.280 1.00 91.44 92 GLN A O 1
ATOM 727 N N . ALA A 1 93 ? 9.222 -1.143 7.318 1.00 92.00 93 ALA A N 1
ATOM 728 C CA . ALA A 1 93 ? 8.614 -0.115 6.481 1.00 92.00 93 ALA A CA 1
ATOM 729 C C . ALA A 1 93 ? 7.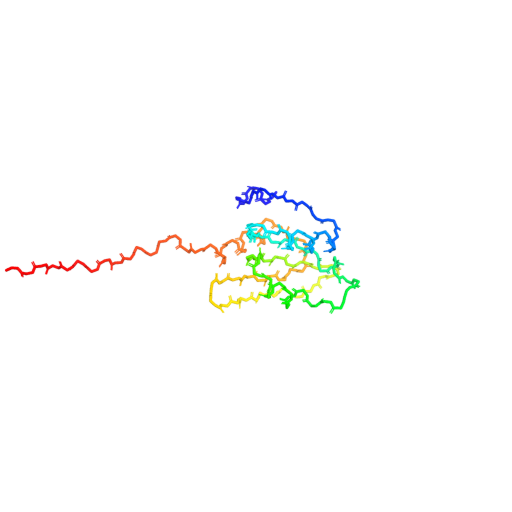161 0.174 6.894 1.00 92.00 93 ALA A C 1
ATOM 731 O O . ALA A 1 93 ? 6.789 1.341 7.042 1.00 92.00 93 ALA A O 1
ATOM 732 N N . ILE A 1 94 ? 6.366 -0.874 7.155 1.00 92.81 94 ILE A N 1
ATOM 733 C CA . ILE A 1 94 ? 4.983 -0.726 7.642 1.00 92.81 94 ILE A CA 1
ATOM 734 C C . ILE A 1 94 ? 4.957 -0.107 9.041 1.00 92.81 94 ILE A C 1
ATOM 736 O O . ILE A 1 94 ? 4.193 0.825 9.269 1.00 92.81 94 ILE A O 1
ATOM 740 N N . LYS A 1 95 ? 5.806 -0.564 9.971 1.00 91.00 95 LYS A N 1
ATOM 741 C CA . LYS A 1 95 ? 5.886 0.034 11.317 1.00 91.00 95 LYS A CA 1
ATOM 742 C C . LYS A 1 95 ? 6.219 1.520 11.270 1.00 91.00 95 LYS A C 1
ATOM 744 O O . LYS A 1 95 ? 5.596 2.304 11.977 1.00 91.00 95 LYS A O 1
ATOM 749 N N . THR A 1 96 ? 7.184 1.907 10.441 1.00 90.00 96 THR A N 1
ATOM 750 C CA . THR A 1 96 ? 7.553 3.312 10.260 1.00 90.00 96 THR A CA 1
ATOM 751 C C . THR A 1 96 ? 6.396 4.116 9.678 1.00 90.00 96 THR A C 1
ATOM 753 O O . THR A 1 96 ? 6.180 5.241 10.112 1.00 90.00 96 THR A O 1
ATOM 756 N N . LEU A 1 97 ? 5.622 3.557 8.738 1.00 90.44 97 LEU A N 1
ATOM 757 C CA . LEU A 1 97 ? 4.400 4.211 8.266 1.00 90.44 97 LEU A CA 1
ATOM 758 C C . LEU A 1 97 ? 3.403 4.413 9.405 1.00 90.44 97 LEU A C 1
ATOM 760 O O . LEU A 1 97 ? 2.958 5.536 9.606 1.00 90.44 97 LEU A O 1
ATOM 764 N N . MET A 1 98 ? 3.097 3.360 10.163 1.00 89.69 98 MET A N 1
ATOM 765 C CA . MET A 1 98 ? 2.159 3.427 11.287 1.00 89.69 98 MET A CA 1
ATOM 766 C C . MET A 1 98 ? 2.557 4.497 12.302 1.00 89.69 98 MET A C 1
ATOM 768 O O . MET A 1 98 ? 1.722 5.293 12.703 1.00 89.69 98 MET A O 1
ATOM 772 N N . GLN A 1 99 ? 3.844 4.597 12.640 1.00 87.81 99 GLN A N 1
ATOM 773 C CA . GLN A 1 99 ? 4.356 5.647 13.527 1.00 87.81 99 GLN A CA 1
ATOM 774 C C . GLN A 1 99 ? 4.128 7.071 12.995 1.00 87.81 99 GLN A C 1
ATOM 776 O O . GLN A 1 99 ? 4.053 8.001 13.794 1.00 87.81 99 GLN A O 1
ATOM 781 N N . MET A 1 100 ? 4.046 7.253 11.673 1.00 86.69 100 MET A N 1
ATOM 782 C CA . MET A 1 100 ? 3.757 8.553 11.057 1.00 86.69 100 MET A CA 1
ATOM 783 C C . MET A 1 100 ? 2.260 8.872 11.021 1.00 86.69 100 MET A C 1
ATOM 785 O O . MET A 1 100 ? 1.902 10.046 11.082 1.00 86.69 100 MET A O 1
ATOM 789 N N . ILE A 1 101 ? 1.401 7.858 10.882 1.00 86.56 101 ILE A N 1
ATOM 790 C CA . ILE A 1 101 ? -0.039 8.047 10.644 1.00 86.56 101 ILE A CA 1
ATOM 791 C C . ILE A 1 101 ? -0.892 7.869 11.902 1.00 86.56 101 ILE A C 1
ATOM 793 O O . ILE A 1 101 ? -1.977 8.441 11.973 1.00 86.56 101 ILE A O 1
ATOM 797 N N . ASP A 1 102 ? -0.412 7.128 12.906 1.00 81.44 102 ASP A N 1
ATOM 798 C CA . ASP A 1 102 ? -1.111 6.991 14.179 1.00 81.44 102 ASP A CA 1
ATOM 799 C C . ASP A 1 102 ? -1.004 8.307 14.965 1.00 81.44 102 ASP A C 1
ATOM 801 O O . ASP A 1 102 ? 0.099 8.721 15.347 1.00 81.44 102 ASP A O 1
ATOM 805 N N . PRO A 1 103 ? -2.130 8.979 15.268 1.00 63.78 103 PRO A N 1
ATOM 806 C CA . PRO A 1 103 ? -2.106 10.131 16.150 1.00 63.78 103 PRO A CA 1
ATOM 807 C C . PRO A 1 103 ? -1.607 9.662 17.517 1.00 63.78 103 PRO A C 1
ATOM 809 O O . PRO A 1 103 ? -2.142 8.706 18.083 1.00 63.78 103 PRO A O 1
ATOM 812 N N . GLN A 1 104 ? -0.578 10.320 18.060 1.00 54.41 104 GLN A N 1
ATOM 813 C CA . GLN A 1 104 ? -0.065 9.997 19.390 1.00 54.41 104 GLN A CA 1
ATOM 814 C C . GLN A 1 104 ? -1.231 9.933 20.384 1.00 54.41 104 GLN A C 1
ATOM 816 O O . GLN A 1 104 ? -1.864 10.949 20.681 1.00 54.41 104 GLN A O 1
ATOM 821 N N . LYS A 1 105 ? -1.535 8.732 20.892 1.00 46.69 105 LYS A N 1
ATOM 822 C CA . LYS A 1 105 ? -2.504 8.539 21.971 1.00 46.69 105 LYS A CA 1
ATOM 823 C C . LYS A 1 105 ? -2.043 9.363 23.178 1.00 46.69 105 LYS A C 1
ATOM 825 O O . LYS A 1 105 ? -1.160 8.945 23.914 1.00 46.69 105 LYS A O 1
ATOM 830 N N . GLY A 1 106 ? -2.668 10.522 23.376 1.00 44.78 106 GLY A N 1
ATOM 831 C CA . GLY A 1 106 ? -2.650 11.280 24.624 1.00 44.78 106 GLY A CA 1
ATOM 832 C C . GLY A 1 106 ? -1.503 12.279 24.801 1.00 44.78 106 GLY A C 1
ATOM 833 O O . GLY A 1 106 ? -0.520 12.003 25.477 1.00 44.78 106 GLY A O 1
ATOM 834 N N . LYS A 1 107 ? -1.739 13.537 24.419 1.00 37.41 107 LYS A N 1
ATOM 835 C CA . LYS A 1 107 ? -1.579 14.591 25.431 1.00 37.41 107 LYS A CA 1
ATOM 836 C C . LYS A 1 107 ? -2.946 14.734 26.098 1.00 37.41 107 LYS A C 1
ATOM 838 O O . LYS A 1 107 ? -3.890 15.077 25.385 1.00 37.41 107 LYS A O 1
ATOM 843 N N . PRO A 1 108 ? -3.112 14.437 27.402 1.00 42.59 108 PRO A N 1
ATOM 844 C CA . PRO A 1 108 ? -4.365 14.756 28.065 1.00 42.59 108 PRO A CA 1
ATOM 845 C C . PRO A 1 108 ? -4.586 16.255 27.890 1.00 42.59 108 PRO A C 1
ATOM 847 O O . PRO A 1 108 ? -3.717 17.062 28.232 1.00 42.59 108 PRO A O 1
ATOM 850 N N . ALA A 1 109 ? -5.724 16.622 27.301 1.00 53.09 109 ALA A N 1
ATOM 851 C CA . ALA A 1 109 ? -6.171 17.999 27.289 1.00 53.09 109 ALA A CA 1
ATOM 852 C C . ALA A 1 109 ? -6.187 18.454 28.751 1.00 53.09 109 ALA A C 1
ATOM 854 O O . ALA A 1 109 ? -6.984 17.955 29.548 1.00 53.09 109 ALA A O 1
ATOM 855 N N . ARG A 1 110 ? -5.262 19.342 29.131 1.00 55.72 110 ARG A N 1
ATOM 856 C CA . ARG A 1 110 ? -5.326 20.027 30.419 1.00 55.72 110 ARG A CA 1
ATOM 857 C C . ARG A 1 110 ? -6.616 20.837 30.383 1.00 55.72 110 ARG A C 1
ATOM 859 O O . ARG A 1 110 ? -6.635 21.931 29.833 1.00 55.72 110 ARG A O 1
ATOM 866 N N . ARG A 1 111 ? -7.708 20.270 30.899 1.00 53.84 111 ARG A N 1
ATOM 867 C CA . ARG A 1 111 ? -8.915 21.035 31.200 1.00 53.84 111 ARG A CA 1
ATOM 868 C C . ARG A 1 111 ? -8.477 22.090 32.218 1.00 53.84 111 ARG A C 1
ATOM 870 O O . ARG A 1 111 ? -7.993 21.689 33.278 1.00 53.84 111 ARG A O 1
ATOM 877 N N . PRO A 1 112 ? -8.575 23.397 31.929 1.00 50.47 112 PRO A N 1
ATOM 878 C CA . PRO A 1 112 ? -8.428 24.371 32.989 1.00 50.47 112 PRO A CA 1
ATOM 879 C C . PRO A 1 112 ? -9.573 24.106 33.967 1.00 50.47 112 PRO A C 1
ATOM 881 O O . PRO A 1 112 ? -10.744 24.156 33.592 1.00 50.47 112 PRO A O 1
ATOM 884 N N . LEU A 1 113 ? -9.232 23.735 35.201 1.00 57.75 113 LEU A N 1
ATOM 885 C CA . LEU A 1 113 ? -10.180 23.771 36.302 1.00 57.75 113 LEU A CA 1
ATOM 886 C C . LEU A 1 113 ? -10.567 25.241 36.456 1.00 57.75 113 LEU A C 1
ATOM 888 O O . LEU A 1 113 ? -9.791 26.037 36.980 1.00 57.75 113 LEU A O 1
ATOM 892 N N . LEU A 1 114 ? -11.740 25.610 35.942 1.00 57.12 114 LEU A N 1
ATOM 893 C CA . LEU A 1 114 ? -12.423 26.824 36.363 1.00 57.12 114 LEU A CA 1
ATOM 894 C C . LEU A 1 114 ? -12.740 26.635 37.847 1.00 57.12 114 LEU A C 1
ATOM 896 O O . LEU A 1 114 ? -13.739 26.021 38.217 1.00 57.12 114 LEU A O 1
ATOM 900 N N . LEU A 1 115 ? -11.816 27.095 38.688 1.00 49.72 115 LEU A N 1
ATOM 901 C CA . LEU A 1 115 ? -12.020 27.227 40.116 1.00 49.72 115 LEU A CA 1
ATOM 902 C C . LEU A 1 115 ? -13.063 28.329 40.296 1.00 49.72 115 LEU A C 1
ATOM 904 O O . LEU A 1 115 ? -12.756 29.516 40.208 1.00 49.72 115 LEU A O 1
ATOM 908 N N . GLY A 1 116 ? -14.319 27.918 40.460 1.00 49.25 116 GLY A N 1
ATOM 909 C CA . GLY A 1 116 ? -15.392 28.814 40.853 1.00 49.25 116 GLY A CA 1
ATOM 910 C C . GLY A 1 116 ? -15.046 29.429 42.203 1.00 49.25 116 GLY A C 1
ATOM 911 O O . GLY A 1 116 ? -15.074 28.741 43.220 1.00 49.25 116 GLY A O 1
ATOM 912 N N . MET A 1 117 ? -14.700 30.713 42.194 1.00 46.72 117 MET A N 1
ATOM 913 C CA . MET A 1 117 ? -14.654 31.534 43.395 1.00 46.72 117 MET A CA 1
ATOM 914 C C . MET A 1 117 ? -16.093 31.959 43.705 1.00 46.72 117 MET A C 1
ATOM 916 O O . MET A 1 117 ? -16.727 32.643 42.901 1.00 46.72 117 MET A O 1
ATOM 920 N N . ARG A 1 118 ? -16.612 31.473 44.833 1.00 60.94 118 ARG A N 1
ATOM 921 C CA . ARG A 1 118 ? -17.750 32.058 45.546 1.00 60.94 118 ARG A CA 1
ATOM 922 C C . ARG A 1 118 ? -17.214 32.949 46.652 1.00 60.94 118 ARG A C 1
ATOM 924 O O . ARG A 1 118 ? -16.176 32.559 47.232 1.00 60.94 118 ARG A O 1
#

Foldseek 3Di:
DCVVVVDDPDDDDDAPVSVVVCLVPPPAAAAEDEEEPVRCVVDPDDPVVVQLPRPSYQEYEYEYPCFDDWDWDWDDDVTYIYIYGRDRDDPVNVVVVCVRNPDPPDPDPPDPPPPDDD

Secondary structure (DSSP, 8-state):
-GGGGT--S-----SHHHHHHHHHT-SS-EEEEEEEGGGGTTSS--HHHHHHH-TTEEEEEEE-SS----EEEEETTTTEEEEEESSS--HHHHHHHHHHHS--S-------------